Protein AF-A0A7W0W4C2-F1 (afdb_monomer)

Nearest PDB structures (foldseek):
  8wa1-assembly1_L  TM=1.770E-01  e=8.861E+00  Nicotiana tabacum

pLDDT: mean 78.35, std 16.2, range [39.0, 97.38]

Secondary structure (DSSP, 8-state):
----HHHHHHHHTS-HHHHHHHHHHHHTT-S-SEEEEEE-PPP------S-TTS----EEEEEESSHHHHHHHHHHHT-SS--EEEEEEHHHHHHHHHH-TTEEEEEEE-S-GGGSPTT--GGGGGGSTTEEEEEHHHHHHHH--

Foldseek 3Di:
DFFDLVNLCVVLVFDSVLSVVLLCVLCVVPPDFKWKWWDPDDDPDDDDDDDPPPPLAADEIETERDQVQQVVVCVVVVDVGDTDIDIDGSSRVLSVCSNDVSHQKYKYQQDGPVPWDPDDDPVCRCVTVRIDMDGNVVSSVSRVD

Radius of gyration: 16.12 Å; Cα contacts (8 Å, |Δi|>4): 205; chains: 1; bounding box: 45×23×41 Å

Structure (mmCIF, N/CA/C/O backbone):
data_AF-A0A7W0W4C2-F1
#
_entry.id   AF-A0A7W0W4C2-F1
#
loop_
_atom_site.group_PDB
_atom_site.id
_atom_site.type_symbol
_atom_site.label_atom_id
_atom_site.label_alt_id
_atom_site.label_comp_id
_atom_site.label_asym_id
_atom_site.label_entity_id
_atom_site.label_seq_id
_atom_site.pdbx_PDB_ins_code
_atom_site.Cartn_x
_atom_site.Cartn_y
_atom_site.Cartn_z
_atom_site.occupancy
_atom_site.B_iso_or_equiv
_atom_site.auth_seq_id
_atom_site.auth_comp_id
_atom_site.auth_asym_id
_atom_site.auth_atom_id
_atom_site.pdbx_PDB_model_num
ATOM 1 N N . MET A 1 1 ? 11.921 10.353 2.022 1.00 53.44 1 MET A N 1
ATOM 2 C CA . MET A 1 1 ? 12.097 10.373 0.557 1.00 53.44 1 MET A CA 1
ATOM 3 C C . MET A 1 1 ? 10.820 9.853 -0.070 1.00 53.44 1 MET A C 1
ATOM 5 O O . MET A 1 1 ? 10.271 8.897 0.461 1.00 53.44 1 MET A O 1
ATOM 9 N N . GLN A 1 2 ? 10.324 10.505 -1.120 1.00 67.75 2 GLN A N 1
ATOM 10 C CA . GLN A 1 2 ? 9.256 9.962 -1.958 1.00 67.75 2 GLN A CA 1
ATOM 11 C C . GLN A 1 2 ? 9.932 9.225 -3.113 1.00 67.75 2 GLN A C 1
ATOM 13 O O . GLN A 1 2 ? 10.789 9.805 -3.775 1.00 67.75 2 GLN A O 1
ATOM 18 N N . TYR A 1 3 ? 9.609 7.949 -3.297 1.00 86.75 3 TYR A N 1
ATOM 19 C CA . TYR A 1 3 ? 10.163 7.151 -4.386 1.00 86.75 3 TYR A CA 1
ATOM 20 C C . TYR A 1 3 ? 9.381 7.413 -5.674 1.00 86.75 3 TYR A C 1
ATOM 22 O O . TYR A 1 3 ? 8.162 7.586 -5.633 1.00 86.75 3 TYR A O 1
ATOM 30 N N . THR A 1 4 ? 10.088 7.477 -6.800 1.00 93.31 4 THR A N 1
ATOM 31 C CA . THR A 1 4 ? 9.510 7.683 -8.135 1.00 93.31 4 THR A CA 1
ATOM 32 C C . THR A 1 4 ? 9.491 6.373 -8.920 1.00 93.31 4 THR A C 1
ATOM 34 O O . THR A 1 4 ? 10.182 5.421 -8.558 1.00 93.31 4 THR A O 1
ATOM 37 N N . ILE A 1 5 ? 8.714 6.335 -10.006 1.00 95.81 5 ILE A N 1
ATOM 38 C CA . ILE A 1 5 ? 8.672 5.199 -10.942 1.00 95.81 5 ILE A CA 1
ATOM 39 C C . ILE A 1 5 ? 10.078 4.904 -11.478 1.00 95.81 5 ILE A C 1
ATOM 41 O O . ILE A 1 5 ? 10.549 3.783 -11.332 1.00 95.81 5 ILE A O 1
ATOM 45 N N . ASP A 1 6 ? 10.779 5.922 -11.985 1.00 96.19 6 ASP A N 1
ATOM 46 C CA . ASP A 1 6 ? 12.129 5.759 -12.545 1.00 96.19 6 ASP A CA 1
ATOM 47 C C . ASP A 1 6 ? 13.139 5.253 -11.514 1.00 96.19 6 ASP A C 1
ATOM 49 O O . ASP A 1 6 ? 14.038 4.481 -11.833 1.00 96.19 6 ASP A O 1
ATOM 53 N N . HIS A 1 7 ? 13.000 5.667 -10.252 1.00 95.06 7 HIS A N 1
ATOM 54 C CA . HIS A 1 7 ? 13.873 5.170 -9.196 1.00 95.06 7 HIS A CA 1
ATOM 55 C C . HIS A 1 7 ? 13.683 3.667 -8.961 1.00 95.06 7 HIS A C 1
ATOM 57 O O . HIS A 1 7 ? 14.668 2.943 -8.855 1.00 95.06 7 HIS A O 1
ATOM 63 N N . VAL A 1 8 ? 12.433 3.202 -8.891 1.00 94.69 8 VAL 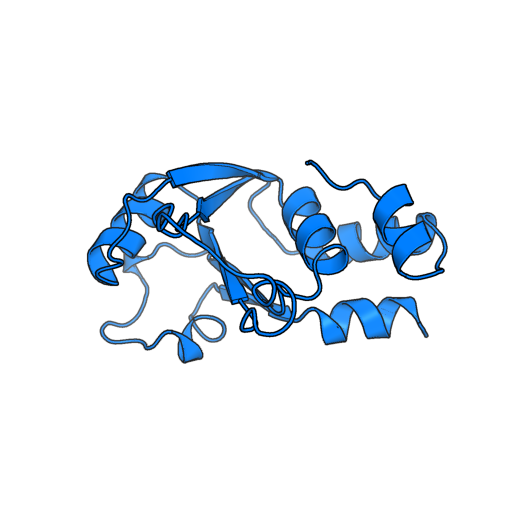A N 1
ATOM 64 C CA . VAL A 1 8 ? 12.114 1.777 -8.707 1.00 94.69 8 VAL A CA 1
ATOM 65 C C . VAL A 1 8 ? 12.516 0.960 -9.935 1.00 94.69 8 VAL A C 1
ATOM 67 O O . VAL A 1 8 ? 13.083 -0.115 -9.778 1.00 94.69 8 VAL A O 1
ATOM 70 N N . ALA A 1 9 ? 12.270 1.482 -11.137 1.00 95.75 9 ALA A N 1
ATOM 71 C CA . ALA A 1 9 ? 12.649 0.848 -12.396 1.00 95.75 9 ALA A CA 1
ATOM 72 C C . ALA A 1 9 ? 14.162 0.598 -12.469 1.00 95.75 9 ALA A C 1
ATOM 74 O O . ALA A 1 9 ? 14.591 -0.530 -12.683 1.00 95.75 9 ALA A O 1
ATOM 75 N N . ASN A 1 10 ? 14.965 1.622 -12.159 1.00 95.94 10 ASN A N 1
ATOM 76 C CA . ASN A 1 10 ? 16.422 1.497 -12.087 1.00 95.94 10 ASN A CA 1
ATOM 77 C C . ASN A 1 10 ? 16.886 0.520 -10.996 1.00 95.94 10 ASN A C 1
ATOM 79 O O . ASN A 1 10 ? 17.888 -0.163 -11.175 1.00 95.94 10 ASN A O 1
ATOM 83 N N . LEU A 1 11 ? 16.197 0.472 -9.850 1.00 93.81 11 LEU A N 1
ATOM 84 C CA . LEU A 1 11 ? 16.556 -0.423 -8.746 1.00 93.81 11 LEU A CA 1
ATOM 85 C C . LEU A 1 11 ? 16.330 -1.897 -9.103 1.00 93.81 11 LEU A C 1
ATOM 87 O O . LEU A 1 11 ? 17.115 -2.749 -8.695 1.00 93.81 11 LEU A O 1
ATOM 91 N N . LEU A 1 12 ? 15.240 -2.186 -9.813 1.00 93.06 12 LEU A N 1
ATOM 92 C CA . LEU A 1 12 ? 14.828 -3.543 -10.172 1.00 93.06 12 LEU A CA 1
ATOM 93 C C . LEU A 1 12 ? 15.308 -3.972 -11.568 1.00 93.06 12 LEU A C 1
ATOM 95 O O . LEU A 1 12 ? 15.043 -5.105 -11.949 1.00 93.06 12 LEU A O 1
ATOM 99 N N . ASP A 1 13 ? 16.014 -3.093 -12.287 1.00 95.06 13 ASP A N 1
ATOM 100 C CA . ASP A 1 13 ? 16.504 -3.299 -13.659 1.00 95.06 13 ASP A CA 1
ATOM 101 C C . ASP A 1 13 ? 15.385 -3.662 -14.658 1.00 95.06 13 ASP A C 1
ATOM 103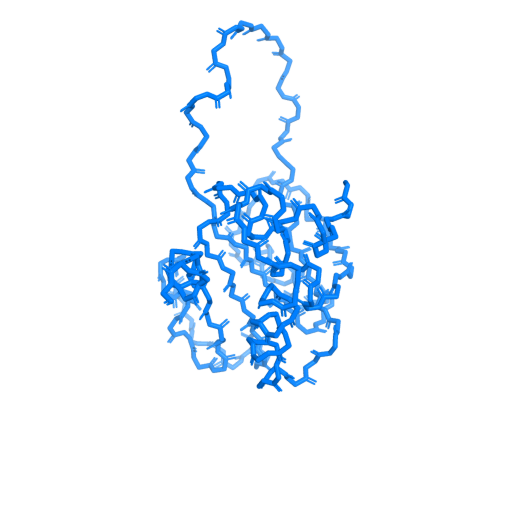 O O . ASP A 1 13 ? 15.465 -4.629 -15.411 1.00 95.06 13 ASP A O 1
ATOM 107 N N . VAL A 1 14 ? 14.302 -2.877 -14.638 1.00 96.31 14 VAL A N 1
ATOM 108 C CA . VAL A 1 14 ? 13.114 -3.041 -15.502 1.00 96.31 14 VAL A CA 1
ATOM 109 C C . VAL A 1 14 ? 12.717 -1.716 -16.157 1.00 96.31 14 VAL A C 1
ATOM 111 O O . VAL A 1 14 ? 13.193 -0.649 -15.764 1.00 96.31 14 VAL A O 1
ATOM 114 N N . ALA A 1 15 ? 11.818 -1.741 -17.145 1.00 96.44 15 ALA A N 1
ATOM 115 C CA . ALA A 1 15 ? 11.348 -0.512 -17.780 1.00 96.44 15 ALA A CA 1
ATOM 116 C C . ALA A 1 15 ? 10.415 0.298 -16.856 1.00 96.44 15 ALA A C 1
ATOM 118 O O . ALA A 1 15 ? 9.533 -0.245 -16.186 1.00 96.44 15 ALA A O 1
ATOM 119 N N . SER A 1 16 ? 10.546 1.631 -16.872 1.00 97.38 16 SER A N 1
ATOM 120 C CA . SER A 1 16 ? 9.653 2.535 -16.125 1.00 97.38 16 SER A CA 1
ATOM 121 C C . SER A 1 16 ? 8.175 2.350 -16.488 1.00 97.38 16 SER A C 1
ATOM 123 O O . SER A 1 16 ? 7.305 2.515 -15.632 1.00 97.38 16 SER A O 1
ATOM 125 N N . GLU A 1 17 ? 7.878 1.999 -17.741 1.00 97.38 17 GLU A N 1
ATOM 126 C CA . GLU A 1 17 ? 6.510 1.766 -18.216 1.00 97.38 17 GLU A CA 1
ATOM 127 C C . GLU A 1 17 ? 5.859 0.557 -17.532 1.00 97.38 17 GLU A C 1
ATOM 129 O O . GLU A 1 17 ? 4.694 0.642 -17.137 1.00 97.38 17 GLU A O 1
ATOM 134 N N . ASP A 1 18 ? 6.621 -0.514 -17.292 1.00 97.31 18 ASP A N 1
ATOM 135 C CA . ASP A 1 18 ? 6.137 -1.720 -16.612 1.00 97.31 18 ASP A CA 1
ATOM 136 C C . ASP A 1 18 ? 5.848 -1.440 -15.138 1.00 97.31 18 ASP A C 1
ATOM 138 O O . ASP A 1 18 ? 4.796 -1.813 -14.614 1.00 97.31 18 ASP A O 1
ATOM 142 N N . VAL A 1 19 ? 6.724 -0.677 -14.477 1.00 96.69 19 VAL A N 1
ATOM 143 C CA . VAL A 1 19 ? 6.493 -0.212 -13.101 1.00 96.69 19 VAL A CA 1
ATOM 144 C C . VAL A 1 19 ? 5.244 0.670 -13.034 1.00 96.69 19 VAL A C 1
ATOM 146 O O . VAL A 1 19 ? 4.408 0.495 -12.144 1.00 96.69 19 VAL A O 1
ATOM 149 N N . ALA A 1 20 ? 5.073 1.603 -13.974 1.00 96.50 20 ALA A N 1
ATOM 150 C CA . ALA A 1 20 ? 3.896 2.467 -14.033 1.00 96.50 20 ALA A CA 1
ATOM 151 C C . ALA A 1 20 ? 2.602 1.663 -14.239 1.00 96.50 20 ALA A C 1
ATOM 153 O O . ALA A 1 20 ? 1.595 1.913 -13.564 1.00 96.50 20 ALA A O 1
ATOM 154 N N . LEU A 1 21 ? 2.632 0.689 -15.153 1.00 97.00 21 LEU A N 1
ATOM 155 C CA . LEU A 1 21 ? 1.511 -0.191 -15.454 1.00 97.00 21 LEU A CA 1
ATOM 156 C C . LEU A 1 21 ? 1.150 -1.056 -14.247 1.00 97.00 21 LEU A C 1
ATOM 158 O O . LEU A 1 21 ? -0.021 -1.078 -13.855 1.00 97.00 21 LEU A O 1
ATOM 162 N N . LEU A 1 22 ? 2.139 -1.701 -13.623 1.00 96.56 22 LEU A N 1
ATOM 163 C CA . LEU A 1 22 ? 1.942 -2.508 -12.424 1.00 96.56 22 LEU A CA 1
ATOM 164 C C . LEU A 1 22 ? 1.310 -1.671 -11.316 1.00 96.56 22 LEU A C 1
ATOM 166 O O . LEU A 1 22 ? 0.273 -2.057 -10.778 1.00 96.56 22 LEU A O 1
ATOM 170 N N . VAL A 1 23 ? 1.900 -0.517 -10.982 1.00 95.75 23 VAL A N 1
A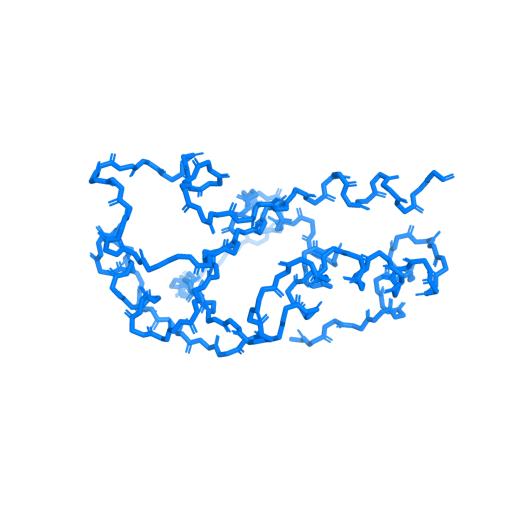TOM 171 C CA . VAL A 1 23 ? 1.382 0.354 -9.919 1.00 95.75 23 VAL A CA 1
ATOM 172 C C . VAL A 1 23 ? -0.068 0.715 -10.212 1.00 95.75 23 VAL A C 1
ATOM 174 O O . VAL A 1 23 ? -0.916 0.548 -9.338 1.00 95.75 23 VAL A O 1
ATOM 177 N N . ARG A 1 24 ? -0.383 1.137 -11.444 1.00 95.25 24 ARG A N 1
ATOM 178 C CA . ARG A 1 24 ? -1.752 1.465 -11.858 1.00 95.25 24 ARG A CA 1
ATOM 179 C C . ARG A 1 24 ? -2.710 0.289 -11.671 1.00 95.25 24 ARG A C 1
ATOM 181 O O . ARG A 1 24 ? -3.800 0.502 -11.151 1.00 95.25 24 ARG A O 1
ATOM 188 N N . GLN A 1 25 ? -2.338 -0.917 -12.096 1.00 95.19 25 GLN A N 1
ATOM 189 C CA . GLN A 1 25 ? -3.179 -2.114 -11.979 1.00 95.19 25 GLN A CA 1
ATOM 190 C C . GLN A 1 25 ? -3.404 -2.513 -10.519 1.00 95.19 25 GLN A C 1
ATOM 192 O O . GLN A 1 25 ? -4.527 -2.811 -10.124 1.00 95.19 25 GLN A O 1
ATOM 197 N N . VAL A 1 26 ? -2.345 -2.468 -9.713 1.00 93.69 26 VAL A N 1
ATOM 198 C CA . VAL A 1 26 ? -2.364 -2.826 -8.293 1.00 93.69 26 VAL A CA 1
ATOM 199 C C . VAL A 1 26 ? -3.251 -1.886 -7.483 1.00 93.69 26 VAL A C 1
ATOM 201 O O . VAL A 1 26 ? -3.950 -2.350 -6.584 1.00 93.69 26 VAL A O 1
ATOM 204 N N . VAL A 1 27 ? -3.245 -0.585 -7.798 1.00 92.75 27 VAL A N 1
ATOM 205 C CA . VAL A 1 27 ? -4.053 0.410 -7.074 1.00 92.75 27 VAL A CA 1
ATOM 206 C C . VAL A 1 27 ? -5.433 0.660 -7.685 1.00 92.75 27 VAL A C 1
ATOM 208 O O . VAL A 1 27 ? -6.243 1.342 -7.064 1.00 92.75 27 VAL A O 1
ATOM 211 N N . ALA A 1 28 ? -5.719 0.148 -8.886 1.00 92.69 28 ALA A N 1
ATOM 212 C CA . ALA A 1 28 ? -7.025 0.281 -9.532 1.00 92.69 28 ALA A CA 1
ATOM 213 C C . ALA A 1 28 ? -8.213 -0.241 -8.695 1.00 92.69 28 ALA A C 1
ATOM 215 O O . ALA A 1 28 ? -9.237 0.443 -8.693 1.00 92.69 28 ALA A O 1
ATOM 216 N N . PRO A 1 29 ? -8.125 -1.390 -7.990 1.00 90.06 29 PRO A N 1
ATOM 217 C CA . PRO A 1 29 ? -9.243 -1.899 -7.191 1.00 90.06 29 PRO A CA 1
ATOM 218 C C . PRO A 1 29 ? -9.432 -1.174 -5.849 1.00 90.06 29 PRO A C 1
ATOM 220 O O . PRO A 1 29 ? -10.448 -1.387 -5.194 1.00 90.06 29 PRO A O 1
ATOM 223 N N . LEU A 1 30 ? -8.479 -0.333 -5.431 1.00 90.06 30 LEU A N 1
ATOM 224 C CA . LEU A 1 30 ? -8.568 0.426 -4.183 1.00 90.06 30 LEU A CA 1
ATOM 225 C C . LEU A 1 30 ? -9.579 1.569 -4.325 1.00 90.06 30 LEU A C 1
ATOM 227 O O . LEU A 1 30 ? -9.533 2.328 -5.301 1.00 90.06 30 LEU A O 1
ATOM 231 N N . GLN A 1 31 ? -10.472 1.731 -3.350 1.00 85.81 31 GLN A N 1
ATOM 232 C CA . GLN A 1 31 ? -11.551 2.718 -3.427 1.00 85.81 31 GLN A CA 1
ATOM 233 C C . GLN A 1 31 ? -11.057 4.109 -3.033 1.00 85.81 31 GLN A C 1
ATOM 235 O O . GLN A 1 31 ? -11.436 5.110 -3.647 1.00 85.81 31 GLN A O 1
ATOM 240 N N . HIS A 1 32 ? -10.157 4.185 -2.053 1.00 82.50 32 HIS A N 1
ATOM 241 C CA . HIS A 1 32 ? -9.630 5.454 -1.571 1.00 82.50 32 HIS A CA 1
ATOM 242 C C . HIS A 1 32 ? -8.372 5.869 -2.339 1.00 82.50 32 HIS A C 1
ATOM 244 O O . HIS A 1 32 ? -7.565 5.055 -2.786 1.00 82.50 32 HIS A O 1
ATOM 250 N N . VAL A 1 33 ? -8.205 7.180 -2.523 1.00 75.56 33 VAL A N 1
ATOM 251 C CA . VAL A 1 33 ? -7.019 7.761 -3.184 1.00 75.56 33 VAL A CA 1
ATOM 252 C C . VAL A 1 33 ? -5.893 8.000 -2.176 1.00 75.56 33 VAL A C 1
ATOM 254 O O . VAL A 1 33 ? -4.713 7.848 -2.500 1.00 75.56 33 VAL A O 1
ATOM 257 N N . ARG A 1 34 ? -6.272 8.350 -0.944 1.00 79.69 34 ARG A N 1
ATOM 258 C CA . ARG A 1 34 ? -5.376 8.657 0.167 1.00 79.69 34 ARG A CA 1
ATOM 259 C C . ARG A 1 34 ? -5.657 7.726 1.324 1.00 79.69 34 ARG A C 1
ATOM 261 O O . ARG A 1 34 ? -6.813 7.474 1.644 1.00 79.69 34 ARG A O 1
ATOM 268 N N . TYR A 1 35 ? -4.580 7.309 1.961 1.00 82.88 35 TYR A N 1
ATOM 269 C CA . TYR A 1 35 ? -4.609 6.490 3.154 1.00 82.88 35 TYR A CA 1
ATOM 270 C C . TYR A 1 35 ? -3.789 7.135 4.250 1.00 82.88 35 TYR A C 1
ATOM 272 O O . TYR A 1 35 ? -2.982 8.032 4.008 1.00 82.88 35 TYR A O 1
ATOM 280 N N . TYR A 1 36 ? -3.968 6.638 5.459 1.00 78.88 36 TYR A N 1
ATOM 281 C CA . TYR A 1 36 ? -3.229 7.066 6.623 1.00 78.88 36 TYR A CA 1
ATOM 282 C C . TYR A 1 36 ? -2.336 5.928 7.092 1.00 78.88 36 TYR A C 1
ATOM 284 O O . TYR A 1 36 ? -2.812 4.842 7.419 1.00 78.88 36 TYR A O 1
ATOM 292 N N . HIS A 1 37 ? -1.026 6.175 7.092 1.00 72.25 37 HIS A N 1
ATOM 293 C CA . HIS A 1 37 ? -0.039 5.207 7.560 1.00 72.25 37 HIS A CA 1
ATOM 294 C C . HIS A 1 37 ? 0.302 5.427 9.033 1.00 72.25 37 HIS A C 1
ATOM 296 O O . HIS A 1 37 ? 0.481 6.567 9.471 1.00 72.25 37 HIS A O 1
ATOM 302 N N . TYR A 1 38 ? 0.469 4.322 9.762 1.00 65.75 38 TYR A N 1
ATOM 303 C CA . TYR A 1 38 ? 1.058 4.291 11.095 1.00 65.75 38 TYR A CA 1
ATOM 304 C C . TYR A 1 38 ? 2.588 4.164 11.014 1.00 65.75 38 TYR A C 1
ATOM 306 O O . TYR A 1 38 ? 3.127 3.091 10.756 1.00 65.75 38 TYR A O 1
ATOM 314 N N . LEU A 1 39 ? 3.315 5.250 11.291 1.00 58.84 39 LEU A N 1
ATOM 315 C CA . LEU A 1 39 ? 4.763 5.187 11.508 1.00 58.84 39 LEU A CA 1
ATOM 316 C C . LEU A 1 39 ? 5.043 5.028 13.009 1.00 58.84 39 LEU A C 1
ATOM 318 O O . LEU A 1 39 ? 5.201 6.030 13.709 1.00 58.84 39 LEU A O 1
ATOM 322 N N . ALA A 1 40 ? 5.166 3.791 13.503 1.00 49.09 40 ALA A N 1
ATOM 323 C CA . ALA A 1 40 ? 5.973 3.552 14.702 1.00 49.09 40 ALA A CA 1
ATOM 324 C C . ALA A 1 40 ? 7.406 3.948 14.349 1.00 49.09 40 ALA A C 1
ATOM 326 O O . ALA A 1 40 ? 8.119 3.214 13.660 1.00 49.09 40 ALA A O 1
ATOM 327 N N . ARG A 1 41 ? 7.830 5.145 14.754 1.00 47.12 41 ARG A N 1
ATOM 328 C CA . ARG A 1 41 ? 9.261 5.423 14.790 1.00 47.12 41 ARG A CA 1
ATOM 329 C C . ARG A 1 41 ? 9.821 4.627 15.963 1.00 47.12 41 ARG A C 1
ATOM 331 O O . ARG A 1 41 ? 9.332 4.846 17.071 1.00 47.12 41 ARG A O 1
ATOM 338 N N . PRO A 1 42 ? 10.846 3.785 15.757 1.00 46.44 42 PRO A N 1
ATOM 339 C CA . PRO A 1 42 ? 11.633 3.292 16.874 1.00 46.44 42 PRO A CA 1
ATOM 340 C C . PRO A 1 42 ? 12.050 4.494 17.722 1.00 46.44 42 PRO A C 1
ATOM 342 O O . PRO A 1 42 ? 12.422 5.538 17.167 1.00 46.44 42 PRO A O 1
ATOM 345 N N . ARG A 1 43 ? 11.978 4.380 19.054 1.00 43.66 43 ARG A N 1
ATOM 346 C CA . ARG A 1 43 ? 12.624 5.378 19.919 1.00 43.66 43 ARG A CA 1
ATOM 347 C C . ARG A 1 43 ? 14.072 5.525 19.437 1.00 43.66 43 ARG A C 1
ATOM 349 O O . ARG A 1 43 ? 14.711 4.496 19.226 1.00 43.66 43 ARG A O 1
ATOM 356 N N . PRO A 1 44 ? 14.597 6.748 19.253 1.00 45.22 44 PRO A N 1
ATOM 357 C CA . PRO A 1 44 ? 16.021 6.917 19.018 1.00 45.22 44 PRO A CA 1
ATOM 358 C C . PRO A 1 44 ? 16.749 6.422 20.274 1.00 45.22 44 PRO A C 1
ATOM 360 O O . PRO A 1 44 ? 16.828 7.124 21.279 1.00 45.22 44 PRO A O 1
ATOM 363 N N . GLY A 1 45 ? 17.179 5.162 20.253 1.00 42.78 45 GLY A N 1
ATOM 364 C CA . GLY A 1 45 ? 18.063 4.596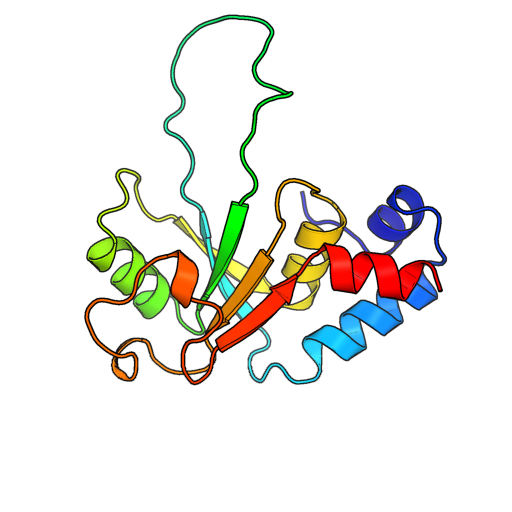 21.256 1.00 42.78 45 GLY A CA 1
ATOM 365 C C . GLY A 1 45 ? 19.431 5.228 21.062 1.00 42.78 45 GLY A C 1
ATOM 366 O O . GLY A 1 45 ? 19.985 5.188 19.968 1.00 42.78 45 GLY A O 1
ATOM 367 N N . GLY A 1 46 ? 19.938 5.883 22.101 1.00 46.16 46 GLY A N 1
ATOM 368 C CA . GLY A 1 46 ? 21.295 6.399 22.099 1.00 46.16 46 GLY A CA 1
ATOM 369 C C . GLY A 1 46 ? 22.308 5.256 22.106 1.00 46.16 46 GLY A C 1
ATOM 370 O O . GLY A 1 46 ? 22.201 4.351 22.927 1.00 46.16 46 GLY A O 1
ATOM 371 N N . GLY A 1 47 ? 23.318 5.372 21.244 1.00 42.03 47 GLY A N 1
ATOM 372 C CA . GLY A 1 47 ? 24.627 4.758 21.445 1.00 42.03 47 GLY A CA 1
ATOM 373 C C . GLY A 1 47 ? 24.888 3.445 20.708 1.00 42.03 47 GLY A C 1
ATOM 374 O O . GLY A 1 47 ? 24.565 2.380 21.212 1.00 42.03 47 GLY A O 1
ATOM 375 N N . GLY A 1 48 ? 25.655 3.558 19.620 1.00 40.44 48 GLY A N 1
ATOM 376 C CA . GLY A 1 48 ? 26.856 2.742 19.430 1.00 40.44 48 GLY A CA 1
ATOM 377 C C . GLY A 1 48 ? 26.724 1.435 18.645 1.00 40.44 48 GLY A C 1
ATOM 378 O O . GLY A 1 48 ? 26.094 0.489 19.098 1.00 40.44 48 GLY A O 1
ATOM 379 N N . GLY A 1 49 ? 27.498 1.359 17.557 1.00 39.00 49 GLY A N 1
ATOM 380 C CA . GLY A 1 49 ? 28.101 0.112 17.080 1.00 39.00 49 GLY A CA 1
ATOM 381 C C . GLY A 1 49 ? 27.515 -0.455 15.790 1.00 39.00 49 GLY A C 1
ATOM 382 O O . GLY A 1 49 ? 26.625 -1.292 15.839 1.00 39.00 49 GLY A O 1
ATOM 383 N N . ASP A 1 50 ? 28.033 0.010 14.650 1.00 46.84 50 ASP A N 1
ATOM 384 C CA . ASP A 1 50 ? 28.551 -0.766 13.501 1.00 46.84 50 ASP A CA 1
ATOM 385 C C . ASP A 1 50 ? 27.971 -2.157 13.133 1.00 46.84 50 ASP A C 1
ATOM 387 O O . ASP A 1 50 ? 28.679 -2.970 12.547 1.00 46.84 50 ASP A O 1
ATOM 391 N N . ASP A 1 51 ? 26.685 -2.440 13.369 1.00 45.59 51 ASP A N 1
ATOM 392 C CA . ASP A 1 51 ? 26.033 -3.670 12.866 1.00 45.59 51 ASP A CA 1
ATOM 393 C C . ASP A 1 51 ? 24.499 -3.549 12.639 1.00 45.59 51 ASP A C 1
ATOM 395 O O . ASP A 1 51 ? 23.782 -4.530 12.431 1.00 45.59 51 ASP A O 1
ATOM 399 N N . GLU A 1 52 ? 23.943 -2.329 12.624 1.00 46.09 52 GLU A N 1
ATOM 400 C CA . GLU A 1 52 ? 22.482 -2.080 12.584 1.00 46.09 52 GLU A CA 1
ATOM 401 C C . GLU A 1 52 ? 21.808 -2.227 11.200 1.00 46.09 52 GLU A C 1
ATOM 403 O O . GLU A 1 52 ? 20.585 -2.083 11.060 1.00 46.09 52 GLU A O 1
ATOM 408 N N . SER A 1 53 ? 22.565 -2.525 10.143 1.00 45.88 53 SER A N 1
ATOM 409 C CA . SER A 1 53 ? 22.027 -2.498 8.771 1.00 45.88 53 SER A CA 1
ATOM 410 C C . SER A 1 53 ? 21.526 -3.850 8.253 1.00 45.88 53 SER A C 1
ATOM 412 O O . SER A 1 53 ? 20.700 -3.864 7.337 1.00 45.88 53 SER A O 1
ATOM 414 N N . ARG A 1 54 ? 21.969 -4.977 8.837 1.00 45.22 54 ARG A N 1
ATOM 415 C CA . ARG A 1 54 ? 21.749 -6.331 8.278 1.00 45.22 54 ARG A CA 1
ATOM 416 C C . ARG A 1 54 ? 20.706 -7.200 8.988 1.00 45.22 54 ARG A C 1
ATOM 418 O O . ARG A 1 54 ? 20.309 -8.209 8.425 1.00 45.22 54 ARG A O 1
ATOM 425 N N . ASN A 1 55 ? 20.197 -6.797 10.155 1.00 45.41 55 ASN A N 1
ATOM 426 C CA . ASN A 1 55 ? 19.211 -7.580 10.926 1.00 45.41 55 ASN A CA 1
ATOM 427 C C . ASN A 1 55 ? 17.851 -6.880 11.098 1.00 45.41 55 ASN A C 1
ATOM 429 O O . ASN A 1 55 ? 17.116 -7.111 12.063 1.00 45.41 55 ASN A O 1
ATOM 433 N N . GLN A 1 56 ? 17.485 -6.001 10.165 1.00 60.19 56 GLN A N 1
ATOM 434 C CA . GLN A 1 56 ? 16.190 -5.328 10.224 1.00 60.19 56 GLN A CA 1
ATOM 435 C C . GLN A 1 56 ? 15.093 -6.284 9.750 1.00 60.19 56 GLN A C 1
ATOM 437 O O . GLN A 1 56 ? 14.966 -6.559 8.562 1.00 60.19 56 GLN A O 1
ATOM 442 N N . ARG A 1 57 ? 14.318 -6.807 10.710 1.00 63.84 57 ARG A N 1
ATOM 443 C CA . ARG A 1 57 ? 13.210 -7.745 10.470 1.00 63.84 57 ARG A CA 1
ATOM 444 C C . ARG A 1 57 ? 12.242 -7.207 9.402 1.00 63.84 57 ARG A C 1
ATOM 446 O O . ARG A 1 57 ? 11.960 -6.004 9.435 1.00 63.84 57 ARG A O 1
ATOM 453 N N . PRO A 1 58 ? 11.695 -8.079 8.533 1.00 70.75 58 PRO A N 1
ATOM 454 C CA . PRO A 1 58 ? 10.673 -7.696 7.564 1.00 70.75 58 PRO A CA 1
ATOM 455 C C . PRO A 1 58 ? 9.464 -7.065 8.264 1.00 70.75 58 PRO A C 1
ATOM 457 O O . PRO A 1 58 ? 9.110 -7.428 9.393 1.00 70.75 58 PRO A O 1
ATOM 460 N N . ARG A 1 59 ? 8.849 -6.083 7.606 1.00 77.06 59 ARG A N 1
ATOM 461 C CA . ARG A 1 59 ? 7.814 -5.217 8.171 1.00 77.06 59 ARG A CA 1
ATOM 462 C C . ARG A 1 59 ? 6.580 -5.198 7.283 1.00 77.06 59 ARG A C 1
ATOM 464 O O . ARG A 1 59 ? 6.666 -4.947 6.086 1.00 77.06 59 ARG A O 1
ATOM 471 N N . SER A 1 60 ? 5.429 -5.354 7.928 1.00 79.69 60 SER A N 1
ATOM 472 C CA . SER A 1 60 ? 4.128 -5.082 7.320 1.00 79.69 60 SER A CA 1
ATOM 473 C C . SER A 1 60 ? 3.690 -3.647 7.606 1.00 79.69 60 SER A C 1
ATOM 475 O O . SER A 1 60 ? 3.766 -3.197 8.754 1.00 79.69 60 SER A O 1
ATOM 477 N N . VAL A 1 61 ? 3.207 -2.968 6.572 1.00 83.25 61 VAL A N 1
ATOM 478 C CA . VAL A 1 61 ? 2.653 -1.609 6.587 1.00 83.25 61 VAL A CA 1
ATOM 479 C C . VAL A 1 61 ? 1.132 -1.718 6.567 1.00 83.25 61 VAL A C 1
ATOM 481 O O . VAL A 1 61 ? 0.577 -2.413 5.719 1.00 83.25 61 VAL A O 1
ATOM 484 N N . LEU A 1 62 ? 0.458 -1.042 7.497 1.00 84.38 62 LEU A N 1
ATOM 485 C CA . LEU A 1 62 ? -1.003 -0.981 7.549 1.00 84.38 62 LEU A CA 1
ATOM 486 C C . LEU A 1 62 ? -1.497 0.422 7.226 1.00 84.38 62 LEU A C 1
ATOM 488 O O . LEU A 1 62 ? -0.980 1.407 7.761 1.00 84.38 62 LEU A O 1
ATOM 492 N N . LEU A 1 63 ? -2.509 0.482 6.369 1.00 87.38 63 LEU A N 1
ATOM 493 C CA . LEU A 1 63 ? -3.097 1.701 5.848 1.00 87.38 63 LEU A CA 1
ATOM 494 C C . LEU A 1 63 ? -4.594 1.751 6.141 1.00 87.38 63 LEU A C 1
ATO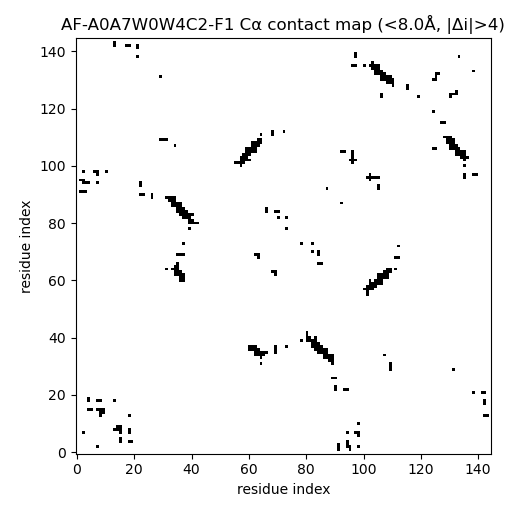M 496 O O . LEU A 1 63 ? -5.313 0.786 5.892 1.00 87.38 63 LEU A O 1
ATOM 500 N N . PHE A 1 64 ? -5.039 2.899 6.643 1.00 87.25 64 PHE A N 1
ATOM 501 C CA . PHE A 1 64 ? -6.421 3.158 7.052 1.00 87.25 64 PHE A CA 1
ATOM 502 C C . PHE A 1 64 ? -7.049 4.248 6.185 1.00 87.25 64 PHE A C 1
ATOM 504 O O . PHE A 1 64 ? -6.331 5.094 5.639 1.00 87.25 64 PHE A O 1
ATOM 511 N N . THR A 1 65 ? -8.377 4.260 6.087 1.00 87.56 65 THR A N 1
ATOM 512 C CA . THR A 1 65 ? -9.116 5.252 5.286 1.00 87.56 65 THR A CA 1
ATOM 513 C C . THR A 1 65 ? -9.208 6.611 5.981 1.00 87.56 65 THR A C 1
ATOM 515 O O . THR A 1 65 ? -9.274 7.649 5.319 1.00 87.56 65 THR A O 1
ATOM 518 N N . SER A 1 66 ? -9.142 6.625 7.317 1.00 85.81 66 SER A N 1
ATOM 519 C CA . SER A 1 66 ? -9.227 7.833 8.138 1.00 85.81 66 SER A CA 1
ATOM 520 C C . SER A 1 66 ? -8.109 7.911 9.192 1.00 85.81 66 SER A C 1
ATOM 522 O O . SER A 1 66 ? -7.534 6.890 9.593 1.00 85.81 66 SER A O 1
ATOM 524 N N . PRO A 1 67 ? -7.771 9.122 9.673 1.00 83.31 67 PRO A N 1
ATOM 525 C CA . PRO A 1 67 ? -6.776 9.277 10.726 1.00 83.31 67 PRO A CA 1
ATOM 526 C C . PRO A 1 67 ? -7.257 8.721 12.074 1.00 83.31 67 PRO A C 1
ATOM 528 O O . PRO A 1 67 ? -6.446 8.170 12.820 1.00 83.31 67 PRO A O 1
ATOM 531 N N . ASP A 1 68 ? -8.556 8.820 12.367 1.00 84.38 68 ASP A N 1
ATOM 532 C CA . ASP A 1 68 ? -9.147 8.338 13.619 1.00 84.38 68 ASP A CA 1
ATOM 533 C C . ASP A 1 68 ? -9.055 6.814 13.729 1.00 84.38 68 ASP A C 1
ATOM 535 O O . ASP A 1 68 ? -8.719 6.290 14.790 1.00 84.38 68 ASP A O 1
ATOM 539 N N . GLU A 1 69 ? -9.240 6.094 12.620 1.00 80.88 69 GLU A N 1
ATOM 540 C CA . GLU A 1 69 ? -9.023 4.647 12.560 1.00 80.88 69 GLU A CA 1
ATOM 541 C C . GLU A 1 69 ? -7.566 4.277 12.832 1.00 80.88 69 GLU A C 1
ATOM 543 O O . GLU A 1 69 ? -7.287 3.412 13.664 1.00 80.88 69 GLU A O 1
ATOM 548 N N . ALA A 1 70 ? -6.620 4.965 12.189 1.00 80.31 70 ALA A N 1
ATOM 549 C CA . ALA A 1 70 ? -5.197 4.721 12.410 1.00 80.31 70 ALA A CA 1
ATOM 550 C C . ALA A 1 70 ? -4.804 4.925 13.886 1.00 80.31 70 ALA A C 1
ATOM 552 O O . ALA A 1 70 ? -4.038 4.133 14.448 1.00 80.31 70 ALA A O 1
ATOM 553 N N . LEU A 1 71 ? -5.355 5.956 14.539 1.00 78.88 71 LEU A N 1
ATOM 554 C CA . LEU A 1 71 ? -5.160 6.210 15.969 1.00 78.88 71 LEU A CA 1
ATOM 555 C C . LEU A 1 71 ? -5.835 5.141 16.836 1.00 78.88 71 LEU A C 1
ATOM 557 O O . LEU A 1 71 ? -5.197 4.586 17.734 1.00 78.88 71 LEU A O 1
ATOM 561 N N . ALA A 1 72 ? -7.095 4.807 16.560 1.00 79.31 72 ALA A N 1
ATOM 562 C CA . ALA A 1 72 ? -7.844 3.791 17.295 1.00 79.31 72 ALA A CA 1
ATOM 563 C C . ALA A 1 72 ? -7.148 2.423 17.240 1.00 79.31 72 ALA A C 1
ATOM 565 O O . ALA A 1 72 ? -7.046 1.733 18.259 1.00 79.31 72 ALA A O 1
ATOM 566 N N . PHE A 1 73 ? -6.605 2.045 16.081 1.00 77.94 73 PHE A N 1
ATOM 567 C CA . PHE A 1 73 ? -5.801 0.836 15.927 1.00 77.94 73 PHE A CA 1
ATOM 568 C C . PHE A 1 73 ? -4.542 0.868 16.801 1.00 77.94 73 PHE A C 1
ATOM 570 O O . PHE A 1 73 ? -4.268 -0.093 17.523 1.00 77.94 73 PHE A O 1
ATOM 577 N N . ALA A 1 74 ? -3.801 1.981 16.797 1.00 71.94 74 ALA A N 1
ATOM 578 C CA . ALA A 1 74 ? -2.594 2.130 17.610 1.00 71.94 74 ALA A CA 1
ATOM 579 C C . ALA A 1 74 ? -2.882 1.982 19.116 1.00 71.94 74 ALA A C 1
ATOM 581 O O . ALA A 1 74 ? -2.129 1.311 19.829 1.00 71.94 74 ALA A O 1
ATOM 582 N N . HIS A 1 75 ? -4.002 2.537 19.592 1.00 70.50 75 HIS A N 1
ATOM 583 C CA . HIS A 1 75 ? -4.449 2.377 20.977 1.00 70.50 75 HIS A CA 1
ATOM 584 C C . HIS A 1 75 ? -4.832 0.928 21.312 1.00 70.50 75 HIS A C 1
ATOM 586 O O . HIS A 1 75 ? -4.488 0.441 22.391 1.00 70.50 75 HIS A O 1
ATOM 592 N N . LYS A 1 76 ? -5.496 0.215 20.391 1.00 70.12 76 LYS A N 1
ATOM 593 C CA . LYS A 1 76 ? -5.897 -1.191 20.581 1.00 70.12 76 LYS A CA 1
ATOM 594 C C . LYS A 1 76 ? -4.698 -2.141 20.658 1.00 70.12 76 LYS A C 1
ATOM 596 O O . LYS A 1 76 ? -4.690 -3.044 21.490 1.00 70.12 76 LYS A O 1
ATOM 601 N N . VAL A 1 77 ? -3.677 -1.934 19.828 1.00 65.75 77 VAL A N 1
ATOM 602 C CA . VAL A 1 77 ? -2.524 -2.850 19.707 1.00 65.75 77 VAL A CA 1
ATOM 603 C C . VAL A 1 77 ? -1.423 -2.566 20.748 1.00 65.75 77 VAL A C 1
ATOM 605 O O . VAL A 1 77 ? -0.445 -3.305 20.825 1.00 65.75 77 VAL A O 1
ATOM 608 N N . ARG A 1 78 ? -1.596 -1.550 21.614 1.00 59.75 78 ARG A N 1
ATOM 609 C CA . ARG A 1 78 ? -0.645 -1.160 22.682 1.00 59.75 78 ARG A CA 1
ATOM 610 C C . ARG A 1 78 ? 0.792 -1.010 22.174 1.00 59.75 78 ARG A C 1
ATOM 612 O O . ARG A 1 78 ? 1.734 -1.552 22.753 1.00 59.75 78 ARG A O 1
ATOM 619 N N . ILE A 1 79 ? 0.962 -0.282 21.077 1.00 57.28 79 ILE A N 1
ATOM 620 C CA . ILE A 1 79 ? 2.292 -0.054 20.514 1.00 57.28 79 ILE A CA 1
ATOM 621 C C . ILE A 1 79 ? 3.027 0.964 21.412 1.00 57.28 79 ILE A C 1
ATOM 623 O O . ILE A 1 79 ? 2.434 1.980 21.778 1.00 57.28 79 ILE A O 1
ATOM 627 N N . PRO A 1 80 ? 4.281 0.701 21.829 1.00 51.88 80 PRO A N 1
ATOM 628 C CA . PRO A 1 80 ? 4.980 1.497 22.846 1.00 51.88 80 PRO A CA 1
ATOM 629 C C . PRO A 1 80 ? 5.409 2.902 22.387 1.00 51.88 80 PRO A C 1
ATOM 631 O O . P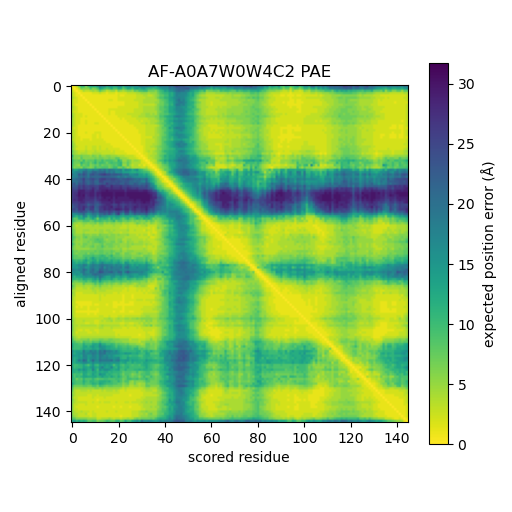RO A 1 80 ? 5.958 3.669 23.188 1.00 51.88 80 PRO A O 1
ATOM 634 N N . GLU A 1 81 ? 5.198 3.246 21.116 1.00 60.44 81 GLU A N 1
ATOM 635 C CA . GLU A 1 81 ? 5.592 4.522 20.520 1.00 60.44 81 GLU A CA 1
ATOM 636 C C . GLU A 1 81 ? 4.384 5.397 20.178 1.00 60.44 81 GLU A C 1
ATOM 638 O O . GLU A 1 81 ? 3.311 4.907 19.819 1.00 60.44 81 GLU A O 1
ATOM 643 N N . THR A 1 82 ? 4.577 6.718 20.251 1.00 57.81 82 THR A N 1
ATOM 644 C CA . THR A 1 82 ? 3.542 7.690 19.892 1.00 57.81 82 THR A CA 1
ATOM 645 C C . THR A 1 82 ? 3.151 7.517 18.419 1.00 57.81 82 THR A C 1
ATOM 647 O O . THR A 1 82 ? 4.019 7.683 17.553 1.00 57.81 82 THR A O 1
ATOM 650 N N . PRO A 1 83 ? 1.875 7.219 18.104 1.00 62.12 83 PRO A N 1
ATOM 651 C CA . PRO A 1 83 ? 1.414 7.092 16.727 1.00 62.12 83 PRO A CA 1
ATOM 652 C C . PRO A 1 83 ? 1.681 8.379 15.945 1.00 62.12 83 PRO A C 1
ATOM 654 O O . PRO A 1 83 ? 1.195 9.447 16.312 1.00 62.12 83 PRO A O 1
ATOM 657 N N . GLN A 1 84 ? 2.421 8.280 14.838 1.00 65.19 84 GLN A N 1
ATOM 658 C CA . GLN A 1 84 ? 2.414 9.318 13.810 1.00 65.19 84 GLN A CA 1
ATOM 659 C C . GLN A 1 84 ? 1.524 8.866 12.666 1.00 65.19 84 GLN A C 1
ATOM 661 O O . GLN A 1 84 ? 1.844 7.903 11.969 1.00 65.19 84 GLN A O 1
ATOM 666 N N . VAL A 1 85 ? 0.432 9.598 12.479 1.00 74.38 85 VAL A N 1
ATOM 667 C CA . VAL A 1 85 ? -0.533 9.383 11.409 1.00 74.38 85 VAL A CA 1
ATOM 668 C C . VAL A 1 85 ? -0.281 10.423 10.331 1.00 74.38 85 VAL A C 1
ATOM 670 O O . VAL A 1 85 ? -0.278 11.625 10.604 1.00 74.38 85 VAL A O 1
ATOM 673 N N . ARG A 1 86 ? -0.002 9.972 9.109 1.00 80.12 86 ARG A N 1
ATOM 674 C CA . ARG A 1 86 ? 0.249 10.862 7.969 1.00 80.12 86 ARG A CA 1
ATOM 675 C C . ARG A 1 86 ? -0.506 10.378 6.740 1.00 80.12 86 ARG A C 1
ATOM 677 O O . ARG A 1 86 ? -0.546 9.164 6.527 1.00 80.12 86 ARG A O 1
ATOM 684 N N . PRO A 1 87 ? -1.050 11.302 5.931 1.00 83.94 87 PRO A N 1
ATOM 685 C CA . PRO A 1 87 ? -1.606 10.937 4.643 1.00 83.94 87 PRO A CA 1
ATOM 686 C C . PRO A 1 87 ? -0.492 10.421 3.722 1.00 83.94 87 PRO A C 1
ATOM 688 O O . PRO A 1 87 ? 0.621 10.953 3.714 1.00 83.94 87 PRO A O 1
ATOM 691 N N . ILE A 1 88 ? -0.804 9.395 2.941 1.00 86.56 88 ILE A N 1
ATOM 692 C CA . ILE A 1 88 ? 0.039 8.833 1.891 1.00 86.56 88 ILE A CA 1
ATOM 693 C C . ILE A 1 88 ? -0.843 8.425 0.709 1.00 86.56 88 ILE A C 1
ATOM 695 O O . ILE A 1 88 ? -1.922 7.856 0.886 1.00 86.56 88 ILE A O 1
ATOM 699 N N . ASP A 1 89 ? -0.393 8.733 -0.503 1.00 89.50 89 ASP A N 1
ATOM 700 C CA . ASP A 1 89 ? -1.090 8.307 -1.713 1.00 89.50 89 ASP A CA 1
ATOM 701 C C . ASP A 1 89 ? -0.878 6.805 -1.943 1.00 89.50 89 ASP A C 1
ATOM 703 O O . ASP A 1 89 ? 0.219 6.275 -1.739 1.00 89.50 89 ASP A O 1
ATOM 707 N N . ARG A 1 90 ? -1.911 6.115 -2.434 1.00 90.06 90 ARG A N 1
ATOM 708 C CA . ARG A 1 90 ? -1.857 4.665 -2.695 1.00 90.06 90 ARG A CA 1
ATOM 709 C C . ARG A 1 90 ? -0.718 4.245 -3.626 1.00 90.06 90 ARG A C 1
ATOM 711 O O . ARG A 1 90 ? -0.049 3.249 -3.384 1.00 90.06 90 ARG A O 1
ATOM 718 N N . SER A 1 91 ? -0.433 5.037 -4.656 1.00 92.69 91 SER A N 1
ATOM 719 C CA . SER A 1 91 ? 0.682 4.755 -5.564 1.00 92.69 91 SER A CA 1
ATOM 720 C C . SER A 1 91 ? 2.031 4.945 -4.871 1.00 92.69 91 SER A C 1
ATOM 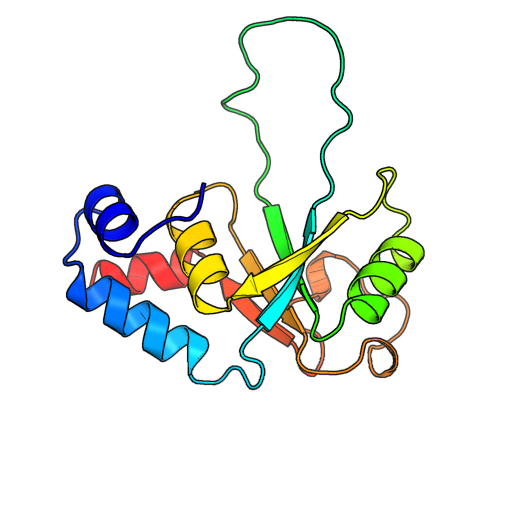722 O O . SER A 1 91 ? 2.965 4.185 -5.108 1.00 92.69 91 SER A O 1
ATOM 724 N N . ALA A 1 92 ? 2.131 5.927 -3.969 1.00 90.88 92 ALA A N 1
ATOM 725 C CA . ALA A 1 92 ? 3.364 6.211 -3.248 1.00 90.88 92 ALA A CA 1
ATOM 726 C C . ALA A 1 92 ? 3.731 5.088 -2.267 1.00 90.88 92 ALA A C 1
ATOM 728 O O . ALA A 1 92 ? 4.913 4.777 -2.137 1.00 90.88 92 ALA A O 1
ATOM 729 N N . VAL A 1 93 ? 2.753 4.447 -1.610 1.00 89.88 93 VAL A N 1
ATOM 730 C CA . VAL A 1 93 ? 3.049 3.299 -0.734 1.00 89.88 93 VAL A CA 1
ATOM 731 C C . VAL A 1 93 ? 3.514 2.075 -1.525 1.00 89.88 93 VAL A C 1
ATOM 733 O O . VAL A 1 93 ? 4.423 1.384 -1.075 1.00 89.88 93 VAL A O 1
ATOM 736 N N . VAL A 1 94 ? 2.960 1.829 -2.718 1.00 92.38 94 VAL A N 1
ATOM 737 C CA . VAL A 1 94 ? 3.388 0.705 -3.566 1.00 92.38 94 VAL A CA 1
ATOM 738 C C . VAL A 1 94 ? 4.820 0.934 -4.049 1.00 92.38 94 VAL A C 1
ATOM 740 O O . VAL A 1 94 ? 5.652 0.040 -3.932 1.00 92.38 94 VAL A O 1
ATOM 743 N N . LEU A 1 95 ? 5.146 2.153 -4.492 1.00 94.06 95 LEU A N 1
ATOM 744 C CA . LEU A 1 95 ? 6.519 2.523 -4.856 1.00 94.06 95 LEU A CA 1
ATOM 745 C C . LEU A 1 95 ? 7.481 2.402 -3.666 1.00 94.06 95 LEU A C 1
ATOM 747 O O . LEU A 1 95 ? 8.602 1.930 -3.829 1.00 94.06 95 LEU A O 1
ATOM 751 N N . HIS A 1 96 ? 7.042 2.782 -2.463 1.00 91.00 96 HIS A N 1
ATOM 752 C CA . HIS A 1 96 ? 7.826 2.605 -1.241 1.00 91.00 96 HIS A CA 1
ATOM 753 C C . HIS A 1 96 ? 8.088 1.132 -0.923 1.00 91.00 96 HIS A C 1
ATOM 755 O O . HIS A 1 96 ? 9.215 0.783 -0.590 1.00 91.00 96 HIS A O 1
ATOM 761 N N . MET A 1 97 ? 7.081 0.271 -1.076 1.00 91.69 97 MET A N 1
ATOM 762 C CA . MET A 1 97 ? 7.229 -1.172 -0.892 1.00 91.69 97 MET A CA 1
ATOM 763 C C . MET A 1 97 ? 8.200 -1.789 -1.905 1.00 91.69 97 MET A C 1
ATOM 765 O O . MET A 1 97 ? 9.034 -2.610 -1.539 1.00 91.69 97 MET A O 1
ATOM 769 N N . LEU A 1 98 ? 8.123 -1.398 -3.178 1.00 92.94 98 LEU A N 1
ATOM 770 C CA . LEU A 1 98 ? 9.031 -1.918 -4.204 1.00 92.94 98 LEU A CA 1
ATOM 771 C C . LEU A 1 98 ? 10.485 -1.480 -3.950 1.00 92.94 98 LEU A C 1
ATOM 773 O O . LEU A 1 98 ? 11.396 -2.301 -4.082 1.00 92.94 98 LEU A O 1
ATOM 777 N N . ALA A 1 99 ? 10.684 -0.229 -3.521 1.00 90.88 99 ALA A N 1
ATOM 778 C CA . ALA A 1 99 ? 11.999 0.353 -3.252 1.00 90.88 99 ALA A CA 1
ATOM 779 C C . ALA A 1 99 ? 12.663 -0.129 -1.946 1.00 90.88 99 ALA A C 1
ATOM 781 O O . ALA A 1 99 ? 13.889 -0.128 -1.857 1.00 90.88 99 ALA A O 1
ATOM 782 N N . ASP A 1 100 ? 11.887 -0.509 -0.927 1.00 87.69 100 ASP A N 1
ATOM 783 C CA . ASP A 1 100 ? 12.405 -0.960 0.371 1.00 87.69 100 ASP A CA 1
ATOM 784 C C . ASP A 1 100 ? 12.121 -2.453 0.585 1.00 87.69 100 ASP A C 1
ATOM 786 O O . ASP A 1 100 ? 11.016 -2.849 0.953 1.00 87.69 100 ASP A O 1
ATOM 790 N N . GLU A 1 101 ? 13.147 -3.292 0.419 1.00 83.88 101 GLU A N 1
ATOM 791 C CA . GLU A 1 101 ? 13.075 -4.750 0.624 1.00 83.88 101 GLU A CA 1
ATOM 792 C C . GLU A 1 101 ? 12.600 -5.160 2.024 1.00 83.88 101 GLU A C 1
ATOM 794 O O . GLU A 1 101 ? 12.130 -6.282 2.226 1.00 83.88 101 GLU A O 1
ATOM 799 N N . ARG A 1 102 ? 12.693 -4.259 3.010 1.00 82.88 102 ARG A N 1
ATOM 800 C CA . ARG A 1 102 ? 12.223 -4.516 4.375 1.00 82.88 102 ARG A CA 1
ATOM 801 C C . ARG A 1 102 ? 10.707 -4.449 4.471 1.00 82.88 102 ARG A C 1
ATOM 803 O O . ARG A 1 102 ? 10.150 -5.015 5.411 1.00 82.88 102 ARG A O 1
ATOM 810 N N . VAL A 1 103 ? 10.036 -3.764 3.548 1.00 86.19 103 VAL A N 1
ATOM 811 C CA . VAL A 1 103 ? 8.577 -3.726 3.470 1.00 86.19 103 VAL A CA 1
ATOM 812 C C . VAL A 1 103 ? 8.126 -4.925 2.648 1.00 86.19 103 VAL A C 1
ATOM 814 O O . VAL A 1 103 ? 8.033 -4.872 1.429 1.00 86.19 103 VAL A O 1
ATOM 817 N N . ASN A 1 104 ? 7.855 -6.039 3.321 1.00 88.06 104 ASN A N 1
ATOM 818 C CA . ASN A 1 104 ? 7.450 -7.262 2.631 1.00 88.06 104 ASN A CA 1
ATOM 819 C C . ASN A 1 104 ? 5.955 -7.286 2.299 1.00 88.06 104 ASN A C 1
ATOM 821 O O . ASN A 1 104 ? 5.553 -8.017 1.399 1.00 88.06 104 ASN A O 1
ATOM 825 N N . ARG A 1 105 ? 5.152 -6.505 3.031 1.00 87.69 105 ARG A N 1
ATOM 826 C CA . ARG A 1 105 ? 3.694 -6.547 2.958 1.00 87.69 105 ARG A CA 1
ATOM 827 C C . ARG A 1 105 ? 3.070 -5.176 3.188 1.00 87.69 105 ARG A C 1
ATOM 829 O O . ARG A 1 105 ? 3.424 -4.494 4.153 1.00 87.69 105 ARG A O 1
ATOM 836 N N . VAL A 1 106 ? 2.084 -4.810 2.377 1.00 89.50 106 VAL A N 1
ATOM 837 C CA . VAL A 1 106 ? 1.226 -3.630 2.578 1.00 89.50 106 VAL A CA 1
ATOM 838 C C . VAL A 1 106 ? -0.224 -4.090 2.652 1.00 89.50 106 VAL A C 1
ATOM 840 O O . VAL A 1 106 ? -0.666 -4.869 1.818 1.00 89.50 106 VAL A O 1
ATOM 843 N N . ILE A 1 107 ? -0.969 -3.623 3.650 1.00 89.38 107 ILE A N 1
ATOM 844 C CA . ILE A 1 107 ? -2.381 -3.967 3.842 1.00 89.38 107 ILE A CA 1
ATOM 845 C C . ILE A 1 107 ? -3.190 -2.674 3.863 1.00 89.38 107 ILE A C 1
ATOM 847 O O . ILE A 1 107 ? -2.979 -1.828 4.735 1.00 89.38 107 ILE A O 1
ATOM 851 N N . PHE A 1 108 ? -4.115 -2.542 2.919 1.00 90.12 108 PHE A N 1
ATOM 852 C CA . PHE A 1 108 ? -5.124 -1.489 2.894 1.00 90.12 108 PHE A CA 1
ATOM 853 C C . PHE A 1 108 ? -6.390 -2.019 3.556 1.00 90.12 108 PHE A C 1
ATOM 855 O O . PHE A 1 108 ? -6.880 -3.080 3.180 1.00 90.12 108 PHE A O 1
ATOM 862 N N . LEU A 1 109 ? -6.896 -1.313 4.559 1.00 86.75 109 LEU A N 1
ATOM 863 C CA . LEU A 1 109 ? -8.182 -1.615 5.176 1.00 86.75 109 LEU A CA 1
ATOM 864 C C . LEU A 1 109 ? -9.217 -0.667 4.574 1.00 86.75 109 LEU A C 1
ATOM 866 O O . LEU A 1 109 ? -9.185 0.522 4.875 1.00 86.75 109 LEU A O 1
ATOM 870 N N . GLU A 1 110 ? -10.082 -1.188 3.703 1.00 85.12 110 GLU A N 1
ATOM 871 C CA . GLU A 1 110 ? -11.155 -0.421 3.045 1.00 85.12 110 GLU A CA 1
ATOM 872 C C . GLU A 1 110 ? -12.436 -0.376 3.892 1.00 85.12 110 GLU A C 1
ATOM 874 O O . GLU A 1 110 ? -13.303 0.463 3.665 1.00 85.12 110 GLU A O 1
ATOM 879 N N . GLU A 1 111 ? -12.566 -1.279 4.868 1.00 81.19 111 GLU A N 1
ATOM 880 C CA . GLU A 1 111 ? -13.699 -1.323 5.792 1.00 81.19 111 GLU A CA 1
ATOM 881 C C . GLU A 1 111 ? -13.358 -0.703 7.156 1.00 81.19 111 GLU A C 1
ATOM 883 O O . GLU A 1 111 ? -12.211 -0.805 7.616 1.00 81.19 111 GLU A O 1
ATOM 888 N N . PRO A 1 112 ? -14.352 -0.114 7.851 1.00 74.56 112 PRO A N 1
ATOM 889 C CA . PRO A 1 112 ? -14.135 0.466 9.163 1.00 74.56 112 PRO A CA 1
ATOM 890 C C . PRO A 1 112 ? -13.657 -0.549 10.197 1.00 74.56 112 PRO A C 1
ATOM 892 O O . PRO A 1 112 ? -14.174 -1.661 10.306 1.00 74.56 112 PRO A O 1
ATOM 895 N N . LEU A 1 113 ? -12.735 -0.123 11.060 1.00 71.62 113 LEU A N 1
ATOM 896 C CA . LEU A 1 113 ? -12.169 -0.959 12.129 1.00 71.62 113 LEU A CA 1
ATOM 897 C C . LEU A 1 113 ? -13.199 -1.541 13.109 1.00 71.62 113 LEU A C 1
ATOM 899 O O . LEU A 1 113 ? -12.895 -2.504 13.814 1.00 71.62 113 LEU A O 1
ATOM 903 N N . GLU A 1 114 ? -14.374 -0.926 13.219 1.00 73.50 114 GLU A N 1
ATOM 904 C CA . GLU A 1 114 ? -15.483 -1.390 14.061 1.00 73.50 114 GLU A CA 1
ATOM 905 C C . GLU A 1 114 ? -16.142 -2.663 13.519 1.00 73.50 114 GLU A C 1
ATOM 907 O O . GLU A 1 114 ? -16.664 -3.454 14.301 1.00 73.50 114 GLU A O 1
ATOM 912 N N . ALA A 1 115 ? -16.071 -2.886 12.203 1.00 70.88 115 ALA A N 1
ATOM 913 C CA . ALA A 1 115 ? -16.601 -4.073 11.539 1.00 70.88 115 ALA A CA 1
ATOM 914 C C . ALA A 1 115 ? -15.672 -5.297 11.664 1.00 70.88 115 ALA A C 1
ATOM 916 O O . ALA A 1 115 ? -16.056 -6.412 11.313 1.00 70.88 115 ALA A O 1
ATOM 917 N N . LEU A 1 116 ? -14.452 -5.114 12.183 1.00 65.12 116 LEU A N 1
ATOM 918 C CA . LEU A 1 116 ? -13.483 -6.193 12.335 1.00 65.12 116 LEU A CA 1
ATOM 919 C C . LEU A 1 116 ? -13.778 -7.071 13.564 1.00 65.12 116 LEU A C 1
ATOM 921 O O . LEU A 1 116 ? -14.118 -6.553 14.631 1.00 65.12 116 LEU A O 1
ATOM 925 N N . PRO A 1 117 ? -13.573 -8.398 13.470 1.00 65.94 117 PRO A N 1
ATOM 926 C CA . PRO A 1 117 ? -13.776 -9.305 14.596 1.00 65.94 117 PRO A CA 1
ATOM 927 C C . PRO A 1 117 ? -12.842 -8.959 15.772 1.00 65.94 117 PRO A C 1
ATOM 929 O O . PRO A 1 117 ? -11.694 -8.580 15.556 1.00 65.94 117 PRO A O 1
ATOM 932 N N . PRO A 1 118 ? -13.266 -9.094 17.038 1.00 68.50 118 PRO A N 1
ATOM 933 C CA . PRO A 1 118 ? -12.378 -8.860 18.174 1.00 68.50 118 PRO A CA 1
ATOM 934 C C . PRO A 1 118 ? -11.258 -9.915 18.248 1.00 68.50 118 PRO A C 1
ATOM 936 O O . PRO A 1 118 ? -11.435 -11.060 17.840 1.00 68.50 118 PRO A O 1
ATOM 939 N N . GLY A 1 119 ? -10.106 -9.551 18.825 1.00 66.50 119 GLY A N 1
ATOM 940 C CA . GLY A 1 119 ? -9.049 -10.511 19.186 1.00 66.50 119 GLY A CA 1
ATOM 941 C C . GLY A 1 119 ? -8.167 -11.031 18.042 1.00 66.50 119 GLY A C 1
ATOM 942 O O . GLY A 1 119 ? -7.456 -12.014 18.244 1.00 66.50 119 GLY A O 1
ATOM 943 N N . PHE A 1 120 ? -8.171 -10.398 16.863 1.00 66.69 120 PHE A N 1
ATOM 944 C CA . PHE A 1 120 ? -7.258 -10.779 15.779 1.00 66.69 120 PHE A CA 1
ATOM 945 C C . PHE A 1 120 ? -5.787 -10.514 16.137 1.00 66.69 120 PHE A C 1
ATOM 947 O O . PHE A 1 120 ? -5.429 -9.561 16.832 1.00 66.69 120 PHE A O 1
ATOM 954 N N . THR A 1 121 ? -4.910 -11.362 15.613 1.00 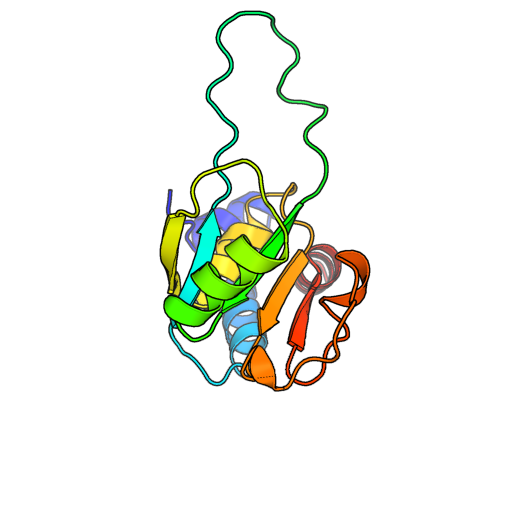67.44 121 THR A N 1
ATOM 955 C CA . THR A 1 121 ? -3.456 -11.225 15.735 1.00 67.44 121 THR A CA 1
ATOM 956 C C . THR A 1 121 ? -2.874 -10.445 14.558 1.00 67.44 121 THR A C 1
ATOM 958 O O . THR A 1 121 ? -3.475 -10.351 13.488 1.00 67.44 121 THR A O 1
ATOM 961 N N . ARG A 1 122 ? -1.641 -9.939 14.710 1.00 63.44 122 ARG A N 1
ATOM 962 C CA . ARG A 1 122 ? -0.920 -9.248 13.626 1.00 63.44 122 ARG A CA 1
ATOM 963 C C . ARG A 1 122 ? -0.807 -10.091 12.345 1.00 63.44 122 ARG A C 1
ATOM 965 O O . ARG A 1 122 ? -0.832 -9.538 11.253 1.00 63.44 122 ARG A O 1
ATOM 972 N N . GLY A 1 123 ? -0.706 -11.417 12.470 1.00 66.38 123 GLY A N 1
ATOM 973 C CA . GLY A 1 123 ? -0.625 -12.325 11.320 1.00 66.38 123 GLY A CA 1
ATOM 974 C C . GLY A 1 123 ? -1.924 -12.426 10.511 1.00 66.38 123 GLY A C 1
ATOM 975 O O . GLY A 1 123 ? -1.873 -12.719 9.322 1.00 66.38 123 GLY A O 1
ATOM 976 N N . GLN A 1 124 ? -3.071 -12.128 11.127 1.00 72.06 124 GLN A N 1
ATOM 977 C CA . GLN A 1 124 ? -4.400 -12.232 10.510 1.00 72.06 124 GLN A CA 1
ATOM 978 C C . GLN A 1 124 ? -4.849 -10.944 9.807 1.00 72.06 124 GLN A C 1
ATOM 980 O O . GLN A 1 124 ? -5.882 -10.947 9.147 1.00 72.06 124 GLN A O 1
ATOM 985 N N . LEU A 1 125 ? -4.074 -9.857 9.911 1.00 71.38 125 LEU A N 1
ATOM 986 C CA . LEU A 1 125 ? -4.448 -8.531 9.402 1.00 71.38 125 LEU A CA 1
ATOM 987 C C . LEU A 1 125 ? -4.742 -8.515 7.896 1.00 71.38 125 LEU A C 1
ATOM 989 O O . LEU A 1 125 ? -5.659 -7.833 7.462 1.00 71.38 125 LEU A O 1
ATOM 993 N N . GLY A 1 126 ? -3.990 -9.282 7.102 1.00 71.94 126 GLY A N 1
ATOM 994 C CA . GLY A 1 126 ? -4.194 -9.351 5.650 1.00 71.94 126 GLY A CA 1
ATOM 995 C C . GLY A 1 126 ? -5.331 -10.280 5.214 1.00 71.94 126 GLY A C 1
ATOM 996 O O . GLY A 1 126 ? -5.540 -10.445 4.021 1.00 71.94 126 GLY A O 1
ATOM 997 N N . SER A 1 127 ? -6.027 -10.917 6.158 1.00 78.62 127 SER A N 1
ATOM 998 C CA . SER A 1 127 ? -7.147 -11.837 5.906 1.00 78.62 127 SER A CA 1
ATOM 999 C C . SER A 1 127 ? -8.457 -11.331 6.513 1.00 78.62 127 SER A C 1
ATOM 1001 O O . SER A 1 127 ? -9.437 -12.070 6.583 1.00 78.62 127 SER A O 1
ATOM 1003 N N . LEU A 1 128 ? -8.460 -10.090 7.000 1.00 75.56 128 LEU A N 1
ATOM 1004 C CA . LEU A 1 128 ? -9.649 -9.444 7.528 1.00 75.56 128 LEU A CA 1
ATOM 1005 C C . LEU A 1 128 ? -10.636 -9.121 6.388 1.00 75.56 128 LEU A C 1
ATOM 1007 O O . LEU A 1 128 ? -10.196 -8.819 5.276 1.00 75.56 128 LEU A O 1
ATOM 1011 N N . PRO A 1 129 ? -11.957 -9.147 6.644 1.00 73.25 129 PRO A N 1
ATOM 1012 C CA . PRO A 1 129 ? -12.942 -8.590 5.718 1.00 73.25 129 PRO A CA 1
ATOM 1013 C C . PRO A 1 129 ? -12.578 -7.147 5.340 1.00 73.25 129 PRO A C 1
ATOM 1015 O O . PRO A 1 129 ? -12.110 -6.386 6.188 1.00 73.25 129 PRO A O 1
ATOM 1018 N N . GLY A 1 130 ? -12.698 -6.805 4.056 1.00 77.62 130 GLY A N 1
ATOM 1019 C CA . GLY A 1 130 ? -12.328 -5.481 3.546 1.00 77.62 130 GLY A CA 1
ATOM 1020 C C . GLY A 1 130 ? -10.823 -5.180 3.493 1.00 77.62 130 GLY A C 1
ATOM 1021 O O . GLY A 1 130 ? -10.448 -4.066 3.128 1.00 77.62 130 GLY A O 1
ATOM 1022 N N . ALA A 1 131 ? -9.947 -6.133 3.838 1.00 85.62 131 ALA A N 1
ATOM 1023 C CA . ALA A 1 131 ? -8.506 -5.964 3.690 1.00 85.62 131 ALA A CA 1
ATOM 1024 C C . ALA A 1 131 ? -8.045 -6.306 2.269 1.00 85.62 131 ALA A C 1
ATOM 1026 O O . ALA A 1 131 ? -8.305 -7.391 1.750 1.00 85.62 131 ALA A O 1
ATOM 1027 N N . TYR A 1 132 ? -7.279 -5.402 1.670 1.00 90.06 132 TYR A N 1
ATOM 1028 C CA . TYR A 1 132 ? -6.547 -5.636 0.435 1.00 90.06 132 TYR A CA 1
ATOM 1029 C C . TYR A 1 132 ? -5.054 -5.731 0.756 1.00 90.06 132 TYR A C 1
ATOM 1031 O O . TYR A 1 132 ? -4.404 -4.733 1.075 1.00 90.06 132 TYR A O 1
ATOM 1039 N N . ALA A 1 133 ? -4.515 -6.950 0.732 1.00 90.62 133 ALA A N 1
ATOM 1040 C CA . ALA A 1 133 ? -3.120 -7.226 1.057 1.00 90.62 133 ALA A CA 1
ATOM 1041 C C . ALA A 1 133 ? -2.272 -7.376 -0.212 1.00 90.62 133 ALA A C 1
ATOM 1043 O O . ALA A 1 133 ? -2.654 -8.069 -1.152 1.00 90.62 133 ALA A O 1
ATOM 1044 N N . LEU A 1 134 ? -1.102 -6.749 -0.202 1.00 92.12 134 LEU A N 1
ATOM 1045 C CA . LEU A 1 134 ? -0.074 -6.863 -1.224 1.00 92.12 134 LEU A CA 1
ATOM 1046 C C . LEU A 1 134 ? 1.184 -7.456 -0.612 1.00 92.12 134 LEU A C 1
ATOM 1048 O O . LEU A 1 134 ? 1.671 -6.948 0.401 1.00 92.12 134 LEU A O 1
ATOM 1052 N N . GLU A 1 135 ? 1.731 -8.473 -1.265 1.00 92.69 135 GLU A N 1
ATOM 1053 C CA . GLU A 1 135 ? 3.043 -9.025 -0.948 1.00 92.69 135 GLU A CA 1
ATOM 1054 C C . GLU A 1 135 ? 4.070 -8.481 -1.944 1.00 92.69 135 GLU A C 1
ATOM 1056 O O . GLU A 1 135 ? 3.831 -8.433 -3.153 1.00 92.69 135 GLU A O 1
ATOM 1061 N N . ARG A 1 136 ? 5.232 -8.049 -1.447 1.00 93.12 136 ARG A N 1
ATOM 1062 C CA . ARG A 1 136 ? 6.276 -7.453 -2.291 1.00 93.12 136 ARG A CA 1
ATOM 1063 C C . ARG A 1 136 ? 6.796 -8.437 -3.337 1.00 93.12 136 ARG A C 1
ATOM 1065 O O . ARG A 1 136 ? 7.017 -8.028 -4.471 1.00 93.12 136 ARG A O 1
ATOM 1072 N N . LEU A 1 137 ? 7.013 -9.696 -2.951 1.00 92.12 137 LEU A N 1
ATOM 1073 C CA . LEU A 1 137 ? 7.569 -10.716 -3.846 1.00 92.12 137 LEU A CA 1
ATOM 1074 C C . LEU A 1 137 ? 6.664 -10.935 -5.059 1.00 92.12 137 LEU A C 1
ATOM 1076 O O . LEU A 1 137 ? 7.150 -10.819 -6.176 1.00 92.12 137 LEU A O 1
ATOM 1080 N N . ASP A 1 138 ? 5.356 -11.080 -4.847 1.00 93.56 138 ASP A N 1
ATOM 1081 C CA . ASP A 1 138 ? 4.373 -11.219 -5.927 1.00 93.56 138 ASP A CA 1
ATOM 1082 C C . ASP A 1 138 ? 4.425 -10.048 -6.922 1.00 93.56 138 ASP A C 1
ATOM 1084 O O . ASP A 1 138 ? 4.217 -10.226 -8.121 1.00 93.56 138 ASP A O 1
ATOM 1088 N N . LEU A 1 139 ? 4.684 -8.827 -6.437 1.00 93.75 139 LEU A N 1
ATOM 1089 C CA . LEU A 1 139 ? 4.802 -7.652 -7.301 1.00 93.75 139 LEU A CA 1
ATOM 1090 C C . LEU A 1 139 ? 6.122 -7.616 -8.071 1.00 93.75 139 LEU A C 1
ATOM 1092 O O . LEU A 1 139 ? 6.124 -7.239 -9.239 1.00 93.75 139 LEU A O 1
ATOM 1096 N N . VAL A 1 140 ? 7.230 -7.984 -7.426 1.00 92.75 140 VAL A N 1
ATOM 1097 C CA . VAL A 1 140 ? 8.549 -8.044 -8.071 1.00 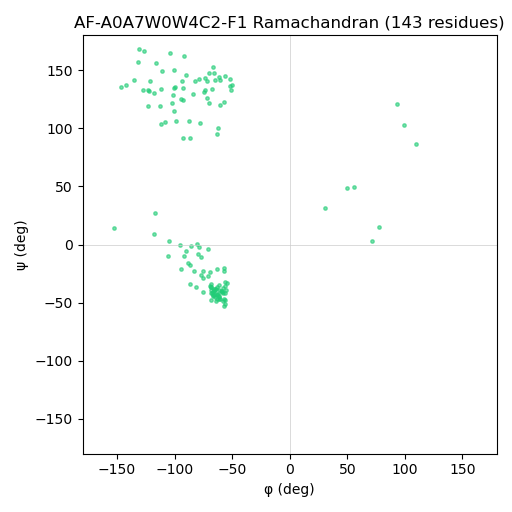92.75 140 VAL A CA 1
ATOM 1098 C C . VAL A 1 140 ? 8.570 -9.144 -9.129 1.00 92.75 140 VAL A C 1
ATOM 1100 O O . VAL A 1 140 ? 9.019 -8.894 -10.239 1.00 92.75 140 VAL A O 1
ATOM 1103 N N . GLU A 1 141 ? 8.021 -10.323 -8.839 1.00 93.25 141 GLU A N 1
ATOM 1104 C CA . GLU A 1 141 ? 7.922 -11.425 -9.802 1.00 93.25 141 GLU A CA 1
ATOM 1105 C C . GLU A 1 141 ? 7.149 -11.014 -11.059 1.00 93.25 141 GLU A C 1
ATOM 1107 O O . GLU A 1 141 ? 7.589 -11.298 -12.166 1.00 93.25 141 GLU A O 1
ATOM 1112 N N . ARG A 1 142 ? 6.050 -10.263 -10.914 1.00 91.94 142 ARG A N 1
ATOM 1113 C CA . ARG A 1 142 ? 5.279 -9.733 -12.054 1.00 91.94 142 ARG A CA 1
ATOM 1114 C C . ARG A 1 142 ? 6.043 -8.744 -12.937 1.00 91.94 142 ARG A C 1
ATOM 1116 O O . ARG A 1 142 ? 5.605 -8.526 -14.058 1.00 91.94 142 ARG A O 1
ATOM 1123 N N . LEU A 1 143 ? 7.109 -8.117 -12.438 1.00 91.19 143 LEU A N 1
ATOM 1124 C CA . LEU A 1 143 ? 7.952 -7.201 -13.221 1.00 91.19 143 LEU A CA 1
ATOM 1125 C C . LEU A 1 143 ? 9.082 -7.923 -13.962 1.00 91.19 143 LEU A C 1
ATOM 1127 O O . LEU A 1 143 ? 9.693 -7.329 -14.841 1.00 91.19 143 LEU A O 1
ATOM 1131 N N . LEU A 1 144 ? 9.385 -9.168 -13.587 1.00 84.31 144 LEU A N 1
ATOM 1132 C CA . LEU A 1 144 ? 10.525 -9.931 -14.102 1.00 84.31 144 LEU A CA 1
ATOM 1133 C C . LEU A 1 144 ? 10.122 -11.029 -15.106 1.00 84.31 144 LEU A C 1
ATOM 1135 O O . LEU A 1 144 ? 10.985 -11.796 -15.535 1.00 84.31 144 LEU A O 1
ATOM 1139 N N . ILE A 1 145 ? 8.833 -11.127 -15.448 1.00 75.56 145 ILE A N 1
ATOM 1140 C CA . ILE A 1 145 ? 8.249 -12.087 -16.406 1.00 75.56 145 ILE A CA 1
ATOM 1141 C C . ILE A 1 145 ? 7.857 -11.342 -17.678 1.00 75.56 145 ILE A C 1
ATOM 1143 O O . ILE A 1 145 ? 8.176 -11.861 -18.772 1.00 75.56 145 ILE A O 1
#

Sequence (145 aa):
MQYTIDHVANLLDVASEDVALLVRQVVAPLQHVRYYHYLARPRPGGGGGDDESRNQRPRSVLLFTSPDEALAFAHKVRIPETPQVRPIDRSAVVLHMLADERVNRVIFLEEPLEALPPGFTRGQLGSLPGAYALERLDLVERLLI

Mean predicted aligned error: 8.32 Å

Solvent-accessible surface area (backbone atoms only — not comparable to full-atom values): 8759 Å² total; per-residue (Å²): 135,86,61,49,54,61,58,41,12,65,73,71,75,44,58,43,65,57,48,49,50,49,48,50,62,70,50,61,83,52,90,65,66,53,28,19,38,67,45,71,58,74,77,88,75,84,79,87,74,101,64,82,83,82,76,67,69,74,36,76,47,57,32,21,72,41,65,67,52,44,51,51,49,45,66,74,70,65,58,96,45,77,80,41,73,42,83,42,44,56,63,52,53,53,38,43,32,71,64,34,83,44,34,41,31,42,30,39,36,79,49,65,76,84,80,52,77,85,90,73,53,86,88,48,57,57,72,38,85,54,34,51,59,45,53,37,64,69,56,53,54,69,69,75,112